Protein AF-A0A7X9H039-F1 (afdb_monomer_lite)

Foldseek 3Di:
DDDDDDDDDPPPLDDPFDWDDWDWDDDPQKIKTKTFGADPPDPDPDTDDIDIWMDNPSRDID

Structure (mmCIF, N/CA/C/O backbone):
data_AF-A0A7X9H039-F1
#
_entry.id   AF-A0A7X9H039-F1
#
loop_
_atom_site.group_PDB
_atom_site.id
_atom_site.type_symbol
_atom_site.label_atom_id
_atom_site.label_alt_id
_atom_site.label_comp_id
_atom_site.label_asym_id
_atom_site.label_entity_id
_atom_site.label_seq_id
_atom_site.pdbx_PDB_ins_code
_atom_site.Cartn_x
_atom_site.Cartn_y
_atom_site.Cartn_z
_atom_site.occupancy
_atom_site.B_iso_or_equiv
_atom_site.auth_seq_id
_atom_site.auth_comp_id
_atom_site.auth_asym_id
_atom_site.auth_atom_id
_atom_site.pdbx_PDB_model_num
ATOM 1 N N . MET A 1 1 ? -27.963 29.700 5.612 1.00 61.00 1 MET A N 1
ATOM 2 C CA . MET A 1 1 ? -27.578 28.821 4.489 1.00 61.00 1 MET A CA 1
ATOM 3 C C . MET A 1 1 ? -26.132 28.428 4.729 1.00 61.00 1 MET A C 1
ATOM 5 O O . MET A 1 1 ? -25.319 29.329 4.866 1.00 61.00 1 MET A O 1
ATOM 9 N N . SER A 1 2 ? -25.836 27.138 4.903 1.00 67.56 2 SER A N 1
ATOM 10 C CA . SER A 1 2 ? -24.448 26.664 5.006 1.00 67.56 2 SER A CA 1
ATOM 11 C C . SER A 1 2 ? -23.875 26.562 3.598 1.00 67.56 2 SER A C 1
ATOM 13 O O . SER A 1 2 ? -24.568 26.060 2.713 1.00 67.56 2 SER A O 1
ATOM 15 N N . ALA A 1 3 ? -22.650 27.035 3.382 1.00 70.44 3 ALA A N 1
ATOM 16 C CA . ALA A 1 3 ? -21.938 26.780 2.136 1.00 70.44 3 ALA A CA 1
ATOM 17 C C . ALA A 1 3 ? -21.672 25.270 1.999 1.00 70.44 3 ALA A C 1
ATOM 19 O O . ALA A 1 3 ? -21.420 24.591 2.997 1.00 70.44 3 ALA A O 1
ATOM 20 N N . ILE A 1 4 ? -21.796 24.745 0.778 1.00 69.12 4 ILE A N 1
ATOM 21 C CA . ILE A 1 4 ? -21.407 23.375 0.434 1.00 69.12 4 ILE A CA 1
ATOM 22 C C . ILE A 1 4 ? -19.944 23.459 0.009 1.00 69.12 4 ILE A C 1
ATOM 24 O O . ILE A 1 4 ? -19.650 23.904 -1.099 1.00 69.12 4 ILE A O 1
ATOM 28 N N . GLU A 1 5 ? -19.039 23.086 0.908 1.00 75.62 5 GLU A N 1
ATOM 29 C CA . GLU A 1 5 ? -17.621 22.955 0.576 1.00 75.62 5 GLU A CA 1
ATOM 30 C C . GLU A 1 5 ? -17.421 21.712 -0.311 1.00 75.62 5 GLU A C 1
ATOM 32 O O . GLU A 1 5 ? -17.989 20.653 -0.014 1.00 75.62 5 GLU A O 1
ATOM 37 N N . PRO A 1 6 ? -16.649 21.802 -1.408 1.00 72.50 6 PRO A N 1
ATOM 38 C CA . PRO A 1 6 ? -16.360 20.647 -2.246 1.00 72.50 6 PRO A CA 1
ATOM 39 C C . PRO A 1 6 ? -15.549 19.609 -1.457 1.00 72.50 6 PRO A C 1
ATOM 41 O O . PRO A 1 6 ? -14.549 19.933 -0.818 1.00 72.50 6 PRO A O 1
ATOM 44 N N . ALA A 1 7 ? -15.967 18.343 -1.511 1.00 72.31 7 ALA A N 1
ATOM 45 C CA . ALA A 1 7 ? -15.210 17.252 -0.907 1.00 72.31 7 ALA A CA 1
ATOM 46 C C . ALA A 1 7 ? -13.902 17.026 -1.687 1.00 72.31 7 ALA A C 1
ATOM 48 O O . ALA A 1 7 ? -13.925 16.745 -2.886 1.00 72.31 7 ALA A O 1
ATOM 49 N N . MET A 1 8 ? 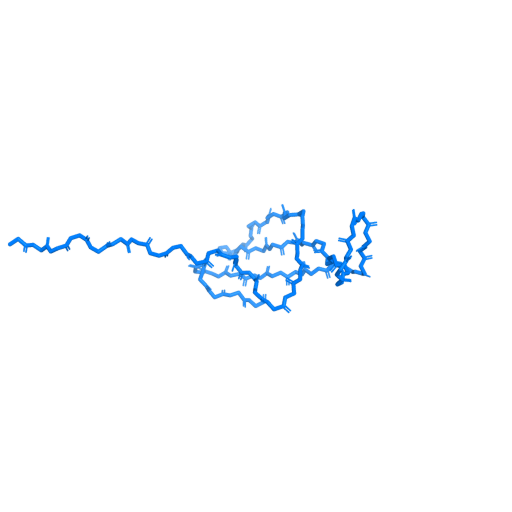-12.763 17.140 -1.004 1.00 76.94 8 MET A N 1
ATOM 50 C CA . MET A 1 8 ? -11.447 16.808 -1.555 1.00 76.94 8 MET A CA 1
ATOM 51 C C . MET A 1 8 ? -11.265 15.286 -1.544 1.00 76.94 8 MET A C 1
ATOM 53 O O . MET A 1 8 ? -11.371 14.657 -0.492 1.00 76.94 8 MET A O 1
ATOM 57 N N . ALA A 1 9 ? -10.988 14.681 -2.701 1.00 73.50 9 ALA A N 1
ATOM 58 C CA . ALA A 1 9 ? -10.651 13.261 -2.766 1.00 73.50 9 ALA A CA 1
ATOM 59 C C . ALA A 1 9 ? -9.252 13.013 -2.174 1.00 73.50 9 ALA A C 1
ATOM 61 O O . ALA A 1 9 ? -8.328 13.780 -2.428 1.00 73.50 9 ALA A O 1
ATOM 62 N N . GLN A 1 10 ? -9.081 11.917 -1.430 1.00 78.38 10 GLN A N 1
ATOM 63 C CA . GLN A 1 10 ? -7.787 11.528 -0.845 1.00 78.38 10 GLN A CA 1
ATOM 64 C C . GLN A 1 10 ? -6.917 10.662 -1.767 1.00 78.38 10 GLN A C 1
ATOM 66 O O . GLN A 1 10 ? -5.864 10.187 -1.353 1.00 78.38 10 GLN A O 1
ATOM 71 N N . ASN A 1 11 ? -7.336 10.442 -3.012 1.00 80.75 11 ASN A N 1
ATOM 72 C CA . ASN A 1 11 ? -6.584 9.610 -3.942 1.00 80.75 11 ASN A CA 1
ATOM 73 C C . ASN A 1 11 ? -5.383 10.384 -4.516 1.00 80.75 11 ASN A C 1
ATOM 75 O O . ASN A 1 11 ? -5.545 11.557 -4.859 1.00 80.75 11 ASN A O 1
ATOM 79 N N . PRO A 1 12 ? -4.214 9.738 -4.687 1.00 90.38 12 PRO A N 1
ATOM 80 C CA . PRO A 1 12 ? -3.948 8.309 -4.472 1.00 90.38 12 PRO A CA 1
ATOM 81 C C . PRO A 1 12 ? -3.852 7.917 -2.986 1.00 90.38 12 PRO A C 1
ATOM 83 O O . PRO A 1 12 ? -3.307 8.670 -2.182 1.00 90.38 12 PRO A O 1
ATOM 86 N N . ILE A 1 13 ? -4.344 6.721 -2.638 1.00 91.50 13 ILE A N 1
ATOM 87 C CA . ILE A 1 13 ? -4.339 6.188 -1.256 1.00 91.50 13 ILE A CA 1
ATOM 88 C C . ILE A 1 13 ? -2.929 5.903 -0.714 1.00 91.50 13 ILE A C 1
ATOM 90 O O . ILE A 1 13 ? -2.718 5.882 0.495 1.00 91.50 13 ILE A O 1
ATOM 94 N N . VAL A 1 14 ? -1.958 5.717 -1.610 1.00 91.19 14 VAL A N 1
ATOM 95 C CA . VAL A 1 14 ? -0.530 5.589 -1.313 1.00 91.19 14 VAL A CA 1
ATOM 96 C C . VAL A 1 14 ? 0.197 6.644 -2.140 1.00 91.19 14 VAL A C 1
ATOM 98 O O . VAL A 1 14 ? 0.036 6.689 -3.355 1.00 91.19 14 VAL A O 1
ATOM 101 N N . GLN A 1 15 ? 0.973 7.508 -1.483 1.00 91.19 15 GLN A N 1
ATOM 102 C CA . GLN A 1 15 ? 1.584 8.694 -2.112 1.00 91.19 15 GLN A CA 1
ATOM 103 C C . GLN A 1 15 ? 3.117 8.670 -2.101 1.00 91.19 15 GLN A C 1
ATOM 105 O O . GLN A 1 15 ? 3.760 9.588 -2.600 1.00 91.19 15 GLN A O 1
ATOM 110 N N . THR A 1 16 ? 3.710 7.640 -1.498 1.00 92.00 16 THR A N 1
ATOM 111 C CA . THR A 1 16 ? 5.156 7.544 -1.256 1.00 92.00 16 THR A CA 1
ATOM 112 C C . THR A 1 16 ? 5.874 6.604 -2.219 1.00 92.00 16 THR A C 1
ATOM 114 O O . THR A 1 16 ? 7.100 6.561 -2.205 1.00 92.00 16 THR A O 1
ATOM 117 N N . ILE A 1 17 ? 5.133 5.836 -3.021 1.00 92.62 17 ILE A N 1
ATOM 118 C CA . ILE A 1 17 ? 5.664 4.820 -3.932 1.00 92.62 17 ILE A CA 1
ATOM 119 C C . ILE A 1 17 ? 4.659 4.566 -5.061 1.00 92.62 17 ILE A C 1
ATOM 121 O O . ILE A 1 17 ? 3.447 4.660 -4.838 1.00 92.62 17 ILE A O 1
ATOM 125 N N . TYR A 1 18 ? 5.146 4.254 -6.263 1.00 93.75 18 TYR A N 1
ATOM 126 C CA . TYR A 1 18 ? 4.279 3.908 -7.387 1.00 93.75 18 TYR A CA 1
ATOM 127 C C . TYR A 1 18 ? 3.687 2.513 -7.189 1.00 93.75 18 TYR A C 1
ATOM 129 O O . TYR A 1 18 ? 4.404 1.542 -6.948 1.00 93.75 18 TYR A O 1
ATOM 137 N N . THR A 1 19 ? 2.360 2.427 -7.256 1.00 94.62 19 THR A N 1
ATOM 138 C CA . THR A 1 19 ? 1.617 1.176 -7.076 1.00 94.62 19 THR A CA 1
ATOM 139 C C . THR A 1 19 ? 0.682 0.942 -8.251 1.00 94.62 19 THR A C 1
ATOM 141 O O . THR A 1 19 ? 0.064 1.888 -8.746 1.00 94.62 19 THR A O 1
ATOM 144 N N . ALA A 1 20 ? 0.558 -0.315 -8.667 1.00 94.00 20 ALA A N 1
ATOM 145 C CA . ALA A 1 20 ? -0.368 -0.741 -9.707 1.00 94.00 20 ALA A CA 1
ATOM 146 C C . ALA A 1 20 ? -1.105 -2.034 -9.306 1.00 94.00 20 ALA A C 1
ATOM 148 O O . ALA A 1 20 ? -0.893 -2.600 -8.229 1.00 94.00 20 ALA A O 1
ATOM 149 N N . ASP A 1 21 ? -2.047 -2.440 -10.159 1.00 95.25 21 ASP A N 1
ATOM 150 C CA . ASP A 1 21 ? -2.792 -3.704 -10.084 1.00 95.25 21 ASP A CA 1
ATOM 151 C C . ASP A 1 21 ? -3.397 -4.035 -8.698 1.00 95.25 21 ASP A C 1
ATOM 153 O O . ASP A 1 21 ? -3.102 -5.085 -8.117 1.00 95.25 21 ASP A O 1
ATOM 157 N N . PRO A 1 22 ? -4.258 -3.159 -8.137 1.00 95.50 22 PRO A N 1
ATOM 158 C CA . PRO A 1 22 ? -4.833 -3.361 -6.810 1.00 95.50 22 PRO A CA 1
ATOM 159 C C . PRO A 1 22 ? -5.729 -4.608 -6.732 1.00 95.50 22 PRO A C 1
ATOM 161 O O . PRO A 1 22 ? -6.738 -4.710 -7.431 1.00 95.50 22 PRO A O 1
ATOM 164 N N . ALA A 1 23 ? -5.415 -5.511 -5.800 1.00 98.00 23 ALA A N 1
ATOM 165 C CA . ALA A 1 23 ? -6.197 -6.704 -5.475 1.00 98.00 23 ALA A CA 1
ATOM 166 C C . ALA A 1 23 ? -6.682 -6.657 -4.007 1.00 98.00 23 ALA A C 1
ATOM 168 O O . ALA A 1 23 ? -5.926 -7.007 -3.091 1.00 98.00 23 ALA A O 1
ATOM 169 N N . PRO A 1 24 ? -7.919 -6.187 -3.748 1.00 97.31 24 PRO A N 1
ATOM 170 C CA . PRO A 1 24 ? -8.456 -6.064 -2.397 1.00 97.31 24 PRO A CA 1
ATOM 171 C C . PRO A 1 24 ? -8.933 -7.407 -1.823 1.00 97.31 24 PRO A C 1
ATOM 173 O O . PRO A 1 24 ? -9.549 -8.218 -2.513 1.00 97.31 24 PRO A O 1
ATOM 176 N N . MET A 1 25 ? -8.725 -7.600 -0.521 1.00 98.25 25 MET A N 1
ATOM 177 C CA . MET A 1 25 ? -9.250 -8.712 0.271 1.00 98.25 25 MET A CA 1
ATOM 178 C C . MET A 1 25 ? -9.771 -8.183 1.606 1.00 98.25 25 MET A C 1
ATOM 180 O O . MET A 1 25 ? -9.067 -7.467 2.313 1.00 98.25 25 MET A O 1
ATOM 184 N N . VAL A 1 26 ? -10.988 -8.569 1.983 1.00 98.25 26 VAL A N 1
ATOM 185 C CA . VAL A 1 26 ? -11.546 -8.250 3.303 1.00 98.25 26 VAL A CA 1
ATOM 186 C C . VAL A 1 26 ? -11.417 -9.468 4.203 1.00 98.25 26 VAL A C 1
ATOM 188 O O . VAL A 1 26 ? -11.846 -10.563 3.840 1.00 98.25 26 VAL A O 1
ATOM 191 N N . TRP A 1 27 ? -10.836 -9.275 5.384 1.00 98.12 27 TRP A N 1
ATOM 192 C CA . TRP A 1 27 ? -10.744 -10.311 6.404 1.00 98.12 27 TRP A CA 1
ATOM 193 C C . TRP A 1 27 ? -10.833 -9.692 7.797 1.00 98.12 27 TRP A C 1
ATOM 195 O O . TRP A 1 27 ? -10.107 -8.749 8.099 1.00 98.12 27 TRP A O 1
ATOM 205 N N . ASN A 1 28 ? -11.721 -10.231 8.638 1.00 97.44 28 ASN A N 1
ATOM 206 C CA . ASN A 1 28 ? -11.933 -9.783 10.020 1.00 97.44 28 ASN A CA 1
ATOM 207 C C . ASN A 1 28 ? -12.133 -8.254 10.144 1.00 97.44 28 ASN A C 1
ATOM 209 O O . ASN A 1 28 ? -11.412 -7.589 10.885 1.00 97.44 28 ASN A O 1
ATOM 213 N N . ASP A 1 29 ? -13.066 -7.710 9.352 1.00 97.12 29 ASP A N 1
ATOM 214 C CA . ASP A 1 29 ? -13.407 -6.277 9.264 1.00 97.12 29 ASP A CA 1
ATOM 215 C C . ASP A 1 29 ? -12.243 -5.331 8.917 1.00 97.12 29 ASP A C 1
ATOM 217 O O . ASP A 1 29 ? -12.324 -4.119 9.111 1.00 97.12 29 ASP A O 1
ATOM 221 N N . ARG A 1 30 ? -11.166 -5.873 8.340 1.00 98.12 30 ARG A N 1
ATOM 222 C CA . ARG A 1 30 ? -10.031 -5.112 7.819 1.00 98.12 30 ARG A CA 1
ATOM 223 C C . ARG A 1 30 ? -9.914 -5.302 6.315 1.00 98.12 30 ARG A C 1
ATOM 225 O O . ARG A 1 30 ? -10.017 -6.424 5.809 1.00 98.12 30 ARG A O 1
ATOM 232 N N . LEU A 1 31 ? -9.674 -4.205 5.601 1.00 98.12 31 LEU A N 1
ATOM 233 C CA . LEU A 1 31 ? -9.331 -4.246 4.186 1.00 98.12 31 LEU A CA 1
ATOM 234 C C . LEU A 1 31 ? -7.819 -4.404 4.047 1.00 98.12 31 LEU A C 1
ATOM 236 O O . LEU A 1 31 ? -7.047 -3.629 4.609 1.00 98.12 31 LEU A O 1
ATOM 240 N N . TYR A 1 32 ? -7.417 -5.394 3.265 1.00 98.12 32 TYR A N 1
ATOM 241 C CA . TYR A 1 32 ? -6.058 -5.633 2.812 1.00 98.12 32 TYR A CA 1
ATOM 242 C C . TYR A 1 32 ? -6.000 -5.360 1.313 1.00 98.12 32 TYR A C 1
ATOM 244 O O . TYR A 1 32 ? -6.897 -5.764 0.576 1.00 98.12 32 TYR A O 1
ATOM 252 N N . LEU A 1 33 ? -4.955 -4.685 0.855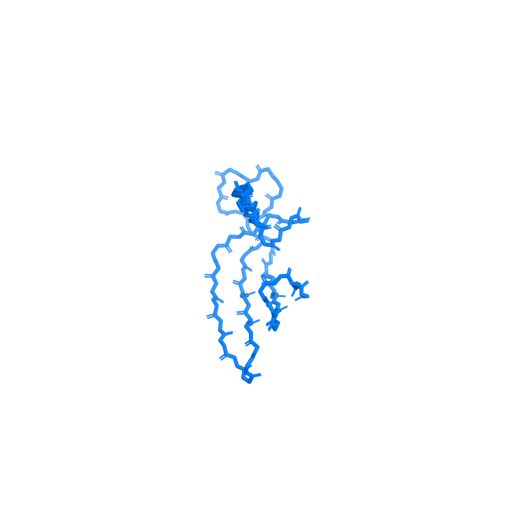 1.00 97.69 33 LEU A N 1
ATOM 253 C CA . LEU A 1 33 ? -4.771 -4.327 -0.540 1.00 97.69 33 LEU A CA 1
ATOM 254 C C . LEU A 1 33 ? -3.382 -4.752 -0.998 1.00 97.69 33 LEU A C 1
ATOM 256 O O . LEU A 1 33 ? -2.376 -4.182 -0.574 1.00 97.69 33 LEU A O 1
ATOM 260 N N . TYR A 1 34 ? -3.345 -5.756 -1.864 1.00 97.81 34 TYR A N 1
ATOM 261 C CA . TYR A 1 34 ? -2.124 -6.178 -2.536 1.00 97.81 34 TYR A CA 1
ATOM 262 C C . TYR A 1 34 ? -1.936 -5.344 -3.800 1.00 97.81 34 TYR A C 1
ATOM 264 O O . TYR A 1 34 ? -2.901 -5.090 -4.518 1.00 97.81 34 TYR A O 1
ATOM 272 N N . THR A 1 35 ? -0.705 -4.916 -4.054 1.00 96.69 35 THR A N 1
ATOM 273 C CA . THR A 1 35 ? -0.338 -4.088 -5.210 1.00 96.69 35 THR A CA 1
ATOM 274 C C . THR A 1 35 ? 1.031 -4.493 -5.739 1.00 96.69 35 THR A C 1
ATOM 276 O O . THR A 1 35 ? 1.877 -4.997 -4.989 1.00 96.69 35 THR A O 1
ATOM 279 N N . THR A 1 36 ? 1.254 -4.254 -7.024 1.00 96.31 36 THR A N 1
ATOM 280 C CA . THR A 1 36 ? 2.581 -4.277 -7.640 1.00 96.31 36 THR A CA 1
ATOM 281 C C . THR A 1 36 ? 3.314 -2.968 -7.316 1.00 96.31 36 THR A C 1
ATOM 283 O O . THR A 1 36 ? 2.679 -1.928 -7.137 1.00 96.31 36 THR A O 1
ATOM 286 N N . HIS A 1 37 ? 4.642 -3.015 -7.172 1.00 95.75 37 HIS A N 1
ATOM 287 C CA . HIS A 1 37 ? 5.498 -1.830 -7.037 1.00 95.75 37 HIS A CA 1
ATOM 288 C C . HIS A 1 37 ? 6.211 -1.562 -8.364 1.00 95.75 37 HIS A C 1
ATOM 290 O O . HIS A 1 37 ? 7.184 -2.251 -8.690 1.00 95.75 37 HIS A O 1
ATOM 296 N N . ASP A 1 38 ? 5.715 -0.568 -9.100 1.00 94.94 38 ASP A N 1
ATOM 297 C CA . ASP A 1 38 ? 6.329 -0.106 -10.344 1.00 94.94 38 ASP A CA 1
ATOM 298 C C . ASP A 1 38 ? 7.642 0.625 -10.052 1.00 94.94 38 ASP A C 1
ATOM 300 O O . ASP A 1 38 ? 7.703 1.481 -9.168 1.00 94.94 38 ASP A O 1
ATOM 304 N N . ALA A 1 39 ? 8.684 0.313 -10.822 1.00 92.56 39 ALA A N 1
ATOM 305 C CA . ALA A 1 39 ? 9.970 0.992 -10.718 1.00 92.56 39 ALA A CA 1
ATOM 306 C C . ALA A 1 39 ? 9.867 2.471 -11.138 1.00 92.56 39 ALA A C 1
ATOM 308 O O . ALA A 1 39 ? 9.144 2.829 -12.076 1.00 92.56 39 ALA A O 1
ATOM 309 N N . ASP A 1 40 ? 10.649 3.335 -10.487 1.00 91.44 40 ASP A N 1
ATOM 310 C CA . ASP A 1 40 ? 10.686 4.766 -10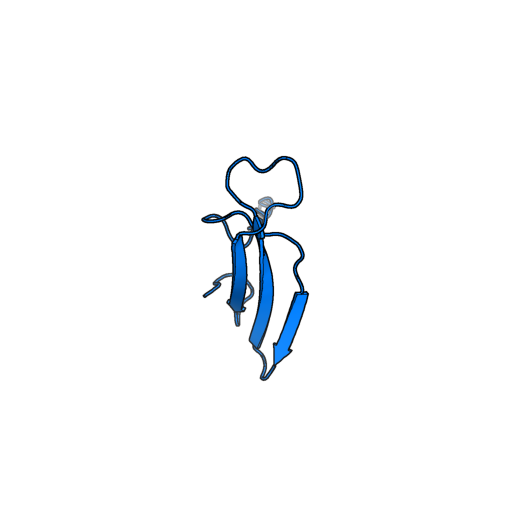.793 1.00 91.44 40 ASP A CA 1
ATOM 311 C C . ASP A 1 40 ? 11.013 5.027 -12.271 1.00 91.44 40 ASP A C 1
ATOM 313 O O . ASP A 1 40 ? 12.011 4.552 -12.816 1.00 91.44 40 ASP A O 1
ATOM 317 N N . GLY A 1 41 ? 10.168 5.826 -12.928 1.00 89.94 41 GLY A N 1
ATOM 318 C CA . GLY A 1 41 ? 10.339 6.182 -14.338 1.00 89.94 41 GLY A CA 1
ATOM 319 C C . GLY A 1 41 ? 10.043 5.047 -15.322 1.00 89.94 41 GLY A C 1
ATOM 320 O O . GLY A 1 41 ? 10.375 5.180 -16.503 1.00 89.94 41 GLY A O 1
ATOM 321 N N . SER A 1 42 ? 9.425 3.948 -14.874 1.00 89.81 42 SER A N 1
ATOM 322 C CA . SER A 1 42 ? 9.041 2.860 -15.769 1.00 89.81 42 SER A CA 1
ATOM 323 C C . SER A 1 42 ? 8.055 3.336 -16.840 1.00 89.81 42 SER A C 1
ATOM 325 O O . SER A 1 42 ? 7.067 4.013 -16.563 1.00 89.81 42 SER A O 1
ATOM 327 N N . THR A 1 43 ? 8.319 2.958 -18.090 1.00 90.69 43 THR A N 1
ATOM 328 C CA . THR A 1 43 ? 7.433 3.190 -19.245 1.00 90.69 43 THR A CA 1
ATOM 329 C C . THR A 1 43 ? 6.724 1.911 -19.698 1.00 90.69 43 THR A C 1
ATOM 331 O O . THR A 1 43 ? 5.938 1.933 -20.646 1.00 90.69 43 THR A O 1
ATOM 334 N N . TRP A 1 44 ? 7.011 0.792 -19.029 1.00 90.31 44 TRP A N 1
ATOM 335 C CA . TRP A 1 44 ? 6.467 -0.534 -19.309 1.00 90.31 44 TRP A CA 1
ATOM 336 C C . TRP A 1 44 ? 6.273 -1.332 -18.008 1.00 90.31 44 TRP A C 1
ATOM 338 O O . TRP A 1 44 ? 6.382 -0.780 -16.917 1.00 90.31 44 TRP A O 1
ATOM 348 N N . PHE A 1 45 ? 5.988 -2.631 -18.097 1.00 86.75 45 PHE A N 1
ATOM 349 C CA . PHE A 1 45 ? 5.857 -3.499 -16.927 1.00 86.75 45 PHE A CA 1
ATOM 350 C C . PHE A 1 45 ? 7.237 -3.830 -16.328 1.00 86.75 45 PHE A C 1
ATOM 352 O O . PHE A 1 45 ? 7.859 -4.831 -16.688 1.00 86.75 45 PHE A O 1
ATOM 359 N N . THR A 1 46 ? 7.717 -2.966 -15.432 1.00 93.50 46 THR A N 1
ATOM 360 C CA . THR A 1 46 ? 8.948 -3.160 -14.651 1.00 93.50 46 THR A CA 1
ATOM 361 C C . THR A 1 46 ? 8.585 -3.079 -13.177 1.00 93.50 46 THR A C 1
ATOM 363 O O . THR A 1 46 ? 8.374 -1.988 -12.652 1.00 93.50 46 THR A O 1
ATOM 366 N N . MET A 1 47 ? 8.486 -4.240 -12.531 1.00 93.06 47 MET A N 1
ATOM 367 C CA . MET A 1 47 ? 8.032 -4.363 -11.148 1.00 93.06 47 MET A CA 1
ATOM 368 C C . MET A 1 47 ? 9.129 -4.969 -10.274 1.00 93.06 47 MET A C 1
ATOM 370 O O . MET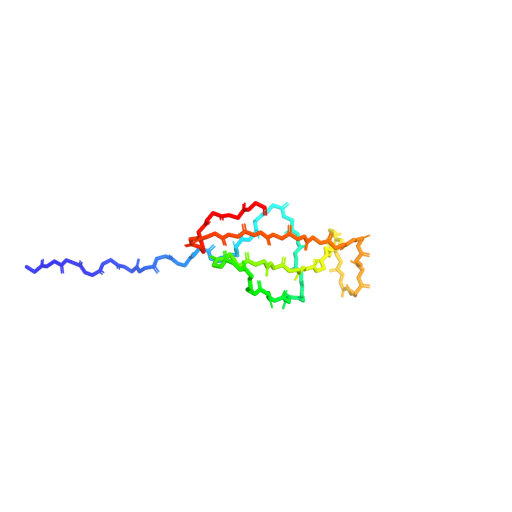 A 1 47 ? 9.608 -6.071 -10.552 1.00 93.06 47 MET A O 1
ATOM 374 N N . ASP A 1 48 ? 9.461 -4.290 -9.179 1.00 91.44 48 ASP A N 1
ATOM 375 C CA . ASP A 1 48 ? 10.516 -4.737 -8.265 1.00 91.44 48 ASP A CA 1
ATOM 376 C C . ASP A 1 48 ? 10.018 -5.782 -7.259 1.00 91.44 48 ASP A C 1
ATOM 378 O O . ASP A 1 48 ? 10.727 -6.726 -6.909 1.00 91.44 48 ASP A O 1
ATOM 382 N N . ASN A 1 49 ? 8.818 -5.577 -6.715 1.00 94.38 49 ASN A N 1
ATOM 383 C CA . ASN A 1 49 ? 8.233 -6.410 -5.667 1.00 94.38 49 ASN A CA 1
ATOM 384 C C . ASN A 1 49 ? 6.725 -6.160 -5.522 1.00 94.38 49 ASN A C 1
ATOM 386 O O . ASN A 1 49 ? 6.126 -5.381 -6.261 1.00 94.38 49 ASN A O 1
ATOM 390 N N . TRP A 1 50 ? 6.123 -6.843 -4.550 1.00 96.06 50 TRP A N 1
ATOM 391 C CA . TRP A 1 50 ? 4.739 -6.648 -4.135 1.00 96.06 50 TRP A CA 1
ATOM 392 C C . TRP A 1 50 ? 4.674 -5.838 -2.842 1.00 96.06 50 TRP A C 1
ATOM 394 O O . TRP A 1 50 ? 5.502 -6.016 -1.943 1.00 96.06 50 TRP A O 1
ATOM 404 N N . ARG A 1 51 ? 3.641 -5.004 -2.717 1.00 96.31 51 ARG A N 1
ATOM 405 C CA . ARG A 1 51 ? 3.304 -4.284 -1.487 1.00 96.31 51 ARG A CA 1
ATOM 406 C C . ARG A 1 51 ? 1.934 -4.707 -0.986 1.00 96.31 51 ARG A C 1
ATOM 408 O O . ARG A 1 51 ? 0.997 -4.878 -1.764 1.00 96.31 51 ARG A O 1
ATOM 415 N N . LEU A 1 52 ? 1.838 -4.864 0.328 1.00 97.38 52 LEU A N 1
ATOM 416 C CA . LEU A 1 52 ? 0.595 -5.122 1.037 1.00 97.38 52 LEU A CA 1
ATOM 417 C C . LEU A 1 52 ? 0.307 -3.923 1.928 1.00 97.38 52 LEU A C 1
ATOM 419 O O . LEU A 1 52 ? 1.111 -3.613 2.802 1.00 97.38 52 LEU A O 1
ATOM 423 N N . TYR A 1 53 ? -0.847 -3.309 1.714 1.00 97.31 53 TYR A N 1
ATOM 424 C CA . TYR A 1 53 ? -1.384 -2.265 2.571 1.00 97.31 53 TYR A CA 1
ATOM 425 C C . TYR A 1 53 ? -2.612 -2.771 3.306 1.00 97.31 53 TYR A C 1
ATOM 427 O O . TYR A 1 53 ? -3.296 -3.690 2.850 1.00 97.31 53 TYR A O 1
ATOM 435 N N . SER A 1 54 ? -2.935 -2.159 4.436 1.00 97.69 54 SER A N 1
ATOM 436 C CA . SER A 1 54 ? -4.166 -2.478 5.143 1.00 97.69 54 SER A CA 1
ATOM 437 C C . SER A 1 54 ? -4.745 -1.303 5.917 1.00 97.69 54 SER A C 1
ATOM 439 O O . SER A 1 54 ? -4.018 -0.437 6.400 1.00 97.69 54 SER A O 1
ATOM 441 N N . THR A 1 55 ? -6.069 -1.289 6.052 1.00 97.44 55 THR A N 1
ATOM 442 C CA . THR A 1 55 ? -6.816 -0.205 6.697 1.00 97.44 55 THR A CA 1
ATOM 443 C C . THR A 1 55 ? -8.084 -0.723 7.376 1.00 97.44 55 THR A C 1
ATOM 445 O O . THR A 1 55 ? -8.672 -1.716 6.944 1.00 97.44 55 THR A O 1
ATOM 448 N N . ASN A 1 56 ? -8.505 -0.030 8.437 1.00 97.94 56 ASN A N 1
ATOM 449 C CA . ASN A 1 56 ? -9.801 -0.233 9.096 1.00 97.94 56 ASN A CA 1
ATOM 450 C C . ASN A 1 56 ? -10.780 0.931 8.837 1.00 97.94 56 ASN A C 1
ATOM 452 O O . ASN A 1 56 ? -11.938 0.840 9.227 1.00 97.94 56 ASN A O 1
ATOM 456 N N . ASP A 1 57 ? -10.322 2.040 8.246 1.00 95.50 57 ASP A N 1
ATOM 457 C CA . ASP A 1 57 ? -11.089 3.290 8.132 1.00 95.50 57 ASP A CA 1
ATOM 458 C C . ASP A 1 57 ? -11.069 3.902 6.722 1.00 95.50 57 ASP A C 1
ATOM 460 O O . ASP A 1 57 ? -11.696 4.934 6.502 1.00 95.50 57 ASP A O 1
ATOM 464 N N 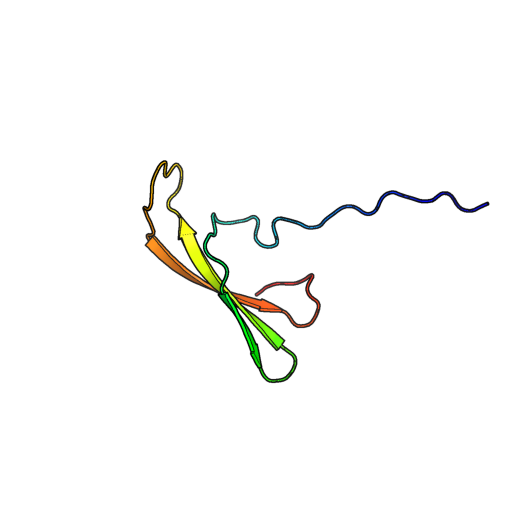. MET A 1 58 ? -10.384 3.259 5.766 1.00 92.94 58 MET A N 1
ATOM 465 C CA . MET A 1 58 ? -10.206 3.706 4.376 1.00 92.94 58 MET A CA 1
ATOM 466 C C . MET A 1 58 ? -9.387 4.997 4.213 1.00 92.94 58 MET A C 1
ATOM 468 O O . MET A 1 58 ? -9.196 5.463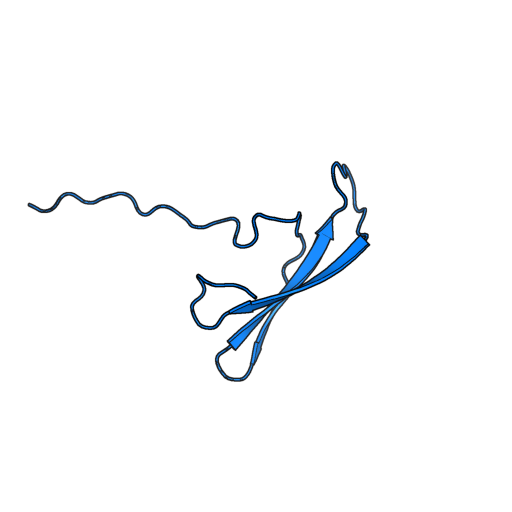 3.090 1.00 92.94 58 MET A O 1
ATOM 472 N N . VAL A 1 59 ? -8.867 5.551 5.310 1.00 91.81 59 VAL A N 1
ATOM 473 C CA . VAL A 1 59 ? -8.141 6.827 5.370 1.00 91.81 59 VAL A CA 1
ATOM 474 C C . VAL A 1 59 ? -6.676 6.579 5.715 1.00 91.81 59 VAL A C 1
ATOM 476 O O . VAL A 1 59 ? -5.784 7.096 5.047 1.00 91.81 59 VAL A O 1
ATOM 479 N N . ASN A 1 60 ? -6.424 5.765 6.740 1.00 92.56 60 ASN A N 1
ATOM 480 C CA . ASN A 1 60 ? -5.100 5.446 7.251 1.00 92.56 60 ASN A CA 1
ATOM 481 C C . ASN A 1 60 ? -4.679 4.056 6.771 1.00 92.56 60 ASN A C 1
ATOM 483 O O . ASN A 1 60 ? -5.331 3.054 7.079 1.00 92.56 60 ASN A O 1
ATOM 487 N N . TRP A 1 61 ? -3.572 4.002 6.034 1.00 94.88 61 TRP A N 1
ATOM 488 C CA . TRP A 1 61 ? -3.025 2.779 5.451 1.00 94.88 61 TRP A CA 1
ATOM 489 C C . TRP A 1 61 ? -1.671 2.454 6.087 1.00 94.88 61 TRP A C 1
ATOM 491 O O . TRP A 1 61 ? -0.821 3.333 6.228 1.00 94.88 61 TRP A O 1
ATOM 501 N N . THR A 1 62 ? -1.492 1.198 6.504 1.00 93.81 62 THR A N 1
ATOM 502 C CA . THR A 1 62 ? -0.213 0.631 6.977 1.00 93.81 62 THR A CA 1
ATOM 503 C C . THR A 1 62 ? 0.280 -0.413 6.001 1.00 93.81 62 THR A C 1
ATOM 505 O O . THR A 1 62 ? -0.571 -1.244 5.599 1.00 93.81 62 THR A O 1
#

Radius of gyration: 15.18 Å; chains: 1; bounding box: 38×39×29 Å

Sequence (62 aa):
MSAIEPAMAQNPIVQTIYTADPAPMVWNDRLYLYTTHDADGSTWFTMDNWRLYSTNDMVNWT

Secondary structure (DSSP, 8-state):
----PPPPP--SS--SS-EEEEEEEEETTEEEEEEEEEPTT-SS--EEEEEEEEESSSS---

pLDDT: mean 90.7, std 9.11, range [61.0, 98.25]